Protein AF-A0A1L3SWE4-F1 (afdb_monomer)

Structure (mmCIF, N/CA/C/O backbone):
data_AF-A0A1L3SWE4-F1
#
_entry.id   AF-A0A1L3SWE4-F1
#
loop_
_atom_site.group_PDB
_atom_site.id
_atom_site.type_symbol
_atom_site.label_atom_id
_atom_site.label_alt_id
_atom_site.label_comp_id
_atom_site.label_asym_id
_atom_site.label_entity_id
_atom_site.label_seq_id
_atom_site.pdbx_PDB_ins_code
_atom_site.Cartn_x
_atom_site.Cartn_y
_atom_site.Cartn_z
_atom_site.occupancy
_atom_site.B_iso_or_equiv
_atom_site.auth_seq_id
_atom_site.auth_comp_id
_atom_site.auth_asym_id
_atom_site.auth_atom_id
_atom_site.pdbx_PDB_model_num
ATOM 1 N N . MET A 1 1 ? -12.821 14.889 13.412 1.00 58.94 1 MET A N 1
ATOM 2 C CA . MET A 1 1 ? -12.703 13.418 13.267 1.00 58.94 1 MET A CA 1
ATOM 3 C C . MET A 1 1 ? -11.851 12.982 12.060 1.00 58.94 1 MET A C 1
ATOM 5 O O . MET A 1 1 ? -11.443 11.833 12.039 1.00 58.94 1 MET A O 1
ATOM 9 N N . LEU A 1 2 ? -11.471 13.876 11.123 1.00 61.69 2 LEU A N 1
ATOM 10 C CA . LEU A 1 2 ? -10.533 13.564 10.019 1.00 61.69 2 LEU A CA 1
ATOM 11 C C . LEU A 1 2 ? -9.051 13.410 10.429 1.00 61.69 2 LEU A C 1
ATOM 13 O O . LEU A 1 2 ? -8.247 12.922 9.645 1.00 61.69 2 LEU A O 1
ATOM 17 N N . LYS A 1 3 ? -8.671 13.826 11.645 1.00 81.19 3 LYS A N 1
ATOM 18 C CA . LYS A 1 3 ? -7.264 13.817 12.085 1.00 81.19 3 LYS A CA 1
ATOM 19 C C . LYS A 1 3 ? -6.702 12.398 12.230 1.00 81.19 3 LYS A C 1
ATOM 21 O O . LYS A 1 3 ? -5.568 12.157 11.846 1.00 81.19 3 LYS A O 1
ATOM 26 N N . LEU A 1 4 ? -7.504 11.461 12.743 1.00 87.75 4 LEU A N 1
ATOM 27 C CA . LEU A 1 4 ? -7.076 10.076 12.953 1.00 87.75 4 LEU A CA 1
ATOM 28 C C . LEU A 1 4 ? -6.760 9.344 11.631 1.0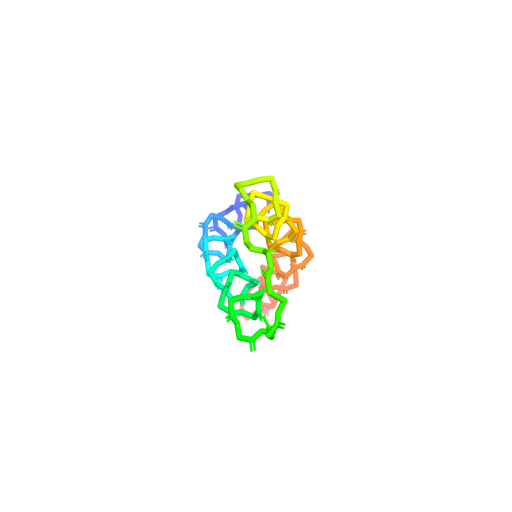0 87.75 4 LEU A C 1
ATOM 30 O O . LEU A 1 4 ? -5.644 8.846 11.515 1.00 87.75 4 LEU A O 1
ATOM 34 N N . PR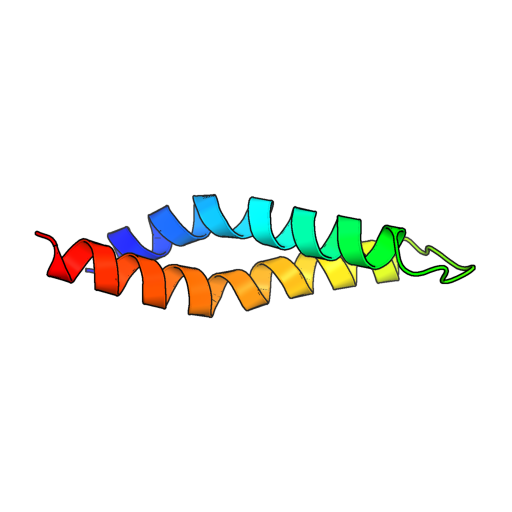O A 1 5 ? -7.653 9.305 10.615 1.00 89.69 5 PRO A N 1
ATOM 35 C CA . PRO A 1 5 ? -7.325 8.673 9.335 1.00 89.69 5 PRO A CA 1
ATOM 36 C C . PRO A 1 5 ? -6.142 9.335 8.628 1.00 89.69 5 PRO A C 1
ATOM 38 O O . PRO A 1 5 ? -5.356 8.628 8.013 1.00 89.69 5 PRO A O 1
ATOM 41 N N . LEU A 1 6 ? -5.966 10.656 8.757 1.00 91.50 6 LEU A N 1
ATOM 42 C CA . LEU A 1 6 ? -4.818 11.356 8.174 1.00 91.50 6 LEU A CA 1
ATOM 43 C C . LEU A 1 6 ? -3.491 10.924 8.821 1.00 91.50 6 LEU A C 1
ATOM 45 O O . LEU A 1 6 ? -2.532 10.626 8.120 1.00 91.50 6 LEU A O 1
ATOM 49 N N . VAL A 1 7 ? -3.441 10.850 10.155 1.00 93.12 7 VAL A N 1
ATOM 50 C CA . VAL A 1 7 ? -2.244 10.397 10.886 1.00 93.12 7 VAL A CA 1
ATOM 51 C C . VAL A 1 7 ? -1.919 8.944 10.547 1.00 93.12 7 VAL A C 1
ATOM 53 O O . VAL A 1 7 ? -0.766 8.614 10.284 1.00 93.12 7 VAL A O 1
ATOM 56 N N . VAL A 1 8 ? -2.938 8.082 10.493 1.00 93.88 8 VAL A N 1
ATOM 57 C CA . VAL A 1 8 ? -2.765 6.683 10.083 1.00 93.88 8 VAL A CA 1
ATOM 58 C C . VAL A 1 8 ? -2.278 6.602 8.634 1.00 93.88 8 VAL A C 1
ATOM 60 O O . VAL A 1 8 ? -1.390 5.809 8.343 1.00 93.88 8 VAL A O 1
ATOM 63 N N . TYR A 1 9 ? -2.796 7.438 7.733 1.00 95.00 9 TYR A N 1
ATOM 64 C CA . TYR A 1 9 ? -2.367 7.470 6.336 1.00 95.00 9 TYR A CA 1
ATOM 65 C C . TYR A 1 9 ? -0.885 7.816 6.188 1.00 95.00 9 TYR A C 1
ATOM 67 O O . TYR A 1 9 ? -0.183 7.121 5.463 1.00 95.00 9 TYR A O 1
ATOM 75 N N . VAL A 1 10 ? -0.387 8.825 6.910 1.00 94.94 10 VAL A N 1
ATOM 76 C CA . VAL A 1 10 ? 1.039 9.208 6.873 1.00 94.94 10 VAL A CA 1
ATOM 77 C C . VAL A 1 10 ? 1.954 8.046 7.280 1.00 94.94 10 VAL A C 1
ATOM 79 O O . VAL A 1 10 ? 3.054 7.919 6.754 1.00 94.94 10 VAL A O 1
ATOM 82 N N . LEU A 1 11 ? 1.487 7.171 8.173 1.00 94.56 11 LEU A N 1
ATOM 83 C CA . LEU A 1 11 ? 2.197 5.962 8.593 1.00 94.56 11 LEU A CA 1
ATOM 84 C C . LEU A 1 11 ? 2.071 4.812 7.583 1.00 94.56 11 LEU A C 1
ATOM 86 O O . LEU A 1 11 ? 3.056 4.148 7.273 1.00 94.56 11 LEU A O 1
ATOM 90 N N . VAL A 1 12 ? 0.866 4.565 7.067 1.00 96.12 12 VAL A N 1
ATOM 91 C CA . VAL A 1 12 ? 0.567 3.418 6.193 1.00 96.12 12 VAL A CA 1
ATOM 92 C C . VAL A 1 12 ? 1.058 3.639 4.761 1.00 96.12 12 VAL A C 1
ATOM 94 O O . VAL A 1 12 ? 1.503 2.689 4.123 1.00 96.12 12 VAL A O 1
ATOM 97 N N . ALA A 1 13 ? 1.015 4.871 4.252 1.00 96.69 13 ALA A N 1
ATOM 98 C CA . ALA A 1 13 ? 1.424 5.207 2.890 1.00 96.69 13 ALA A CA 1
ATOM 99 C C . ALA A 1 13 ? 2.856 4.761 2.549 1.00 96.69 13 ALA A C 1
ATOM 101 O O . ALA A 1 13 ? 2.991 3.962 1.623 1.00 96.69 13 ALA A O 1
ATOM 102 N N . PRO A 1 14 ? 3.915 5.160 3.281 1.00 96.88 14 PRO A N 1
ATOM 103 C CA . PRO A 1 14 ? 5.280 4.737 2.960 1.00 96.88 14 PRO A CA 1
ATOM 104 C C . PRO A 1 14 ? 5.471 3.217 3.054 1.00 96.88 14 PRO A C 1
ATOM 106 O O . PRO A 1 14 ? 6.215 2.644 2.260 1.00 96.88 14 PRO A O 1
ATOM 109 N N . VAL A 1 15 ? 4.761 2.543 3.967 1.00 96.81 15 VAL A N 1
ATOM 110 C CA . VAL A 1 15 ? 4.796 1.076 4.078 1.00 96.81 15 VAL A CA 1
ATOM 111 C C . VAL A 1 15 ? 4.185 0.430 2.836 1.00 96.81 15 VAL A C 1
ATOM 113 O O . VAL A 1 15 ? 4.811 -0.430 2.224 1.00 96.81 15 VAL A O 1
ATOM 116 N N . MET A 1 16 ? 2.996 0.871 2.415 1.00 97.62 16 MET A N 1
ATOM 117 C CA . MET A 1 16 ? 2.330 0.334 1.223 1.00 97.62 16 MET A CA 1
ATOM 118 C C . MET A 1 16 ? 3.099 0.649 -0.061 1.00 97.62 16 MET A C 1
ATOM 120 O O . MET A 1 16 ? 3.195 -0.209 -0.934 1.00 97.62 16 MET A O 1
ATOM 124 N N . MET A 1 17 ? 3.700 1.837 -0.165 1.00 97.50 17 MET A N 1
ATOM 125 C CA . MET A 1 17 ? 4.625 2.179 -1.250 1.00 97.50 17 MET A CA 1
ATOM 126 C C . MET A 1 17 ? 5.789 1.184 -1.306 1.00 97.50 17 MET A C 1
ATOM 128 O O . MET A 1 17 ? 6.058 0.621 -2.363 1.00 97.50 17 MET A O 1
ATOM 132 N N . GLY A 1 18 ? 6.438 0.918 -0.168 1.00 95.94 18 GLY A N 1
ATOM 133 C CA . GLY A 1 18 ? 7.525 -0.056 -0.068 1.00 95.94 18 GLY A CA 1
ATOM 134 C C . GLY A 1 18 ? 7.095 -1.470 -0.460 1.00 95.94 18 GLY A C 1
ATOM 135 O O . GLY A 1 18 ? 7.791 -2.122 -1.226 1.00 95.94 18 GLY A O 1
ATOM 136 N N . VAL A 1 19 ? 5.923 -1.929 -0.011 1.00 97.00 19 VAL A N 1
ATOM 137 C CA . VAL A 1 19 ? 5.381 -3.251 -0.379 1.00 97.00 19 VAL A CA 1
ATOM 138 C C . VAL A 1 19 ? 5.183 -3.374 -1.890 1.00 97.00 19 VAL A C 1
ATOM 140 O O . VAL A 1 19 ? 5.593 -4.374 -2.476 1.00 97.00 19 VAL A O 1
ATOM 143 N N . PHE A 1 20 ? 4.598 -2.362 -2.534 1.00 95.38 20 PHE A N 1
ATOM 144 C CA . PHE A 1 20 ? 4.397 -2.361 -3.986 1.00 95.38 20 PHE A CA 1
ATOM 145 C C . PHE A 1 20 ? 5.716 -2.295 -4.756 1.0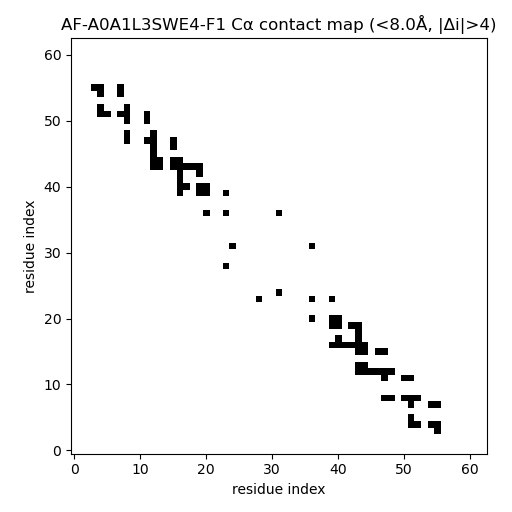0 95.38 20 PHE A C 1
ATOM 147 O O . PHE A 1 20 ? 5.855 -2.963 -5.777 1.00 95.38 20 PHE A O 1
ATOM 154 N N . LEU A 1 21 ? 6.693 -1.535 -4.260 1.00 94.88 21 LEU A N 1
ATOM 155 C CA . LEU A 1 21 ? 8.033 -1.492 -4.839 1.00 94.88 21 LEU A CA 1
ATOM 156 C C . LEU A 1 21 ? 8.738 -2.845 -4.728 1.00 94.88 21 LEU A C 1
ATOM 158 O O . LEU A 1 21 ? 9.270 -3.330 -5.721 1.00 94.88 21 LEU A O 1
ATOM 162 N N . THR A 1 22 ? 8.693 -3.492 -3.563 1.00 94.88 22 THR A N 1
ATOM 163 C CA . THR A 1 22 ? 9.252 -4.837 -3.378 1.00 94.88 22 THR A CA 1
ATOM 164 C C . THR A 1 22 ? 8.557 -5.846 -4.284 1.00 94.88 22 THR A C 1
ATOM 166 O O . THR A 1 22 ? 9.229 -6.650 -4.924 1.00 94.88 22 THR A O 1
ATOM 169 N N . ALA A 1 23 ? 7.226 -5.787 -4.394 1.00 94.00 23 ALA A N 1
ATOM 170 C CA . ALA A 1 23 ? 6.469 -6.648 -5.295 1.00 94.00 23 ALA A CA 1
ATOM 171 C C . ALA A 1 23 ? 6.887 -6.431 -6.756 1.00 94.00 23 ALA A C 1
ATOM 173 O O . ALA A 1 23 ? 7.181 -7.404 -7.444 1.00 94.00 23 ALA A O 1
ATOM 174 N N . LEU A 1 24 ? 6.987 -5.173 -7.200 1.00 93.38 24 LEU A N 1
ATOM 175 C CA . LEU A 1 24 ? 7.441 -4.827 -8.546 1.00 93.38 24 LEU A CA 1
ATOM 176 C C . LEU A 1 24 ? 8.837 -5.392 -8.821 1.00 93.38 24 LEU A C 1
ATOM 178 O O . LEU A 1 24 ? 9.024 -6.038 -9.840 1.00 93.38 24 LEU A O 1
ATOM 182 N N . LEU A 1 25 ? 9.792 -5.177 -7.913 1.00 90.69 25 LEU A N 1
ATOM 183 C CA . LEU A 1 25 ? 11.179 -5.633 -8.061 1.00 90.69 25 LEU A CA 1
ATOM 184 C C . LEU A 1 25 ? 11.327 -7.159 -7.986 1.00 90.69 25 LEU A C 1
ATOM 186 O O . LEU A 1 25 ? 12.318 -7.701 -8.461 1.00 90.69 25 LEU A O 1
ATOM 190 N N . THR A 1 26 ? 10.357 -7.847 -7.379 1.00 91.56 26 THR A N 1
ATOM 191 C CA . THR A 1 26 ? 10.323 -9.315 -7.307 1.00 91.56 26 THR A CA 1
ATOM 192 C C . THR A 1 26 ? 9.717 -9.931 -8.564 1.00 91.56 26 THR A C 1
ATOM 194 O O . THR A 1 26 ? 10.027 -11.069 -8.912 1.00 91.56 26 THR A O 1
ATOM 197 N N . MET A 1 27 ? 8.835 -9.206 -9.251 1.00 87.38 27 MET A N 1
ATOM 198 C CA . MET A 1 27 ? 8.358 -9.634 -10.554 1.00 87.38 27 MET A CA 1
ATOM 199 C C . MET A 1 27 ? 9.523 -9.485 -11.538 1.00 87.38 27 MET A C 1
ATOM 201 O O . MET A 1 27 ? 10.067 -8.394 -11.678 1.00 87.38 27 MET A O 1
ATOM 205 N N . ASP A 1 28 ? 9.908 -10.573 -12.208 1.00 76.62 28 ASP A N 1
ATOM 206 C CA . ASP A 1 28 ? 11.013 -10.640 -13.181 1.00 76.62 28 ASP A CA 1
ATOM 207 C C . ASP A 1 28 ? 10.687 -9.888 -14.494 1.00 76.62 28 ASP A C 1
ATOM 209 O O . ASP A 1 28 ? 10.799 -10.386 -15.620 1.00 76.62 28 ASP A O 1
ATOM 213 N N . LEU A 1 29 ? 10.205 -8.653 -14.358 1.00 70.94 29 LEU A N 1
ATOM 214 C CA . LEU A 1 29 ? 10.044 -7.717 -15.446 1.00 70.94 29 LEU A CA 1
ATOM 215 C C . LEU A 1 29 ? 11.449 -7.262 -15.817 1.00 70.94 29 LEU A C 1
ATOM 217 O O . LEU A 1 29 ? 12.046 -6.421 -15.156 1.00 70.94 29 LEU A O 1
ATOM 221 N N . HIS A 1 30 ? 11.950 -7.780 -16.933 1.00 66.75 30 HIS A N 1
ATOM 222 C CA . HIS A 1 30 ? 13.266 -7.482 -17.506 1.00 66.75 30 HIS A CA 1
ATOM 223 C C . HIS A 1 30 ? 13.497 -5.986 -17.853 1.00 66.75 30 HIS A C 1
ATOM 225 O O . HIS A 1 30 ? 14.485 -5.636 -18.500 1.00 66.75 30 HIS A O 1
ATOM 231 N N . ARG A 1 31 ? 12.585 -5.083 -17.465 1.00 67.62 31 ARG A N 1
ATOM 232 C CA . ARG A 1 31 ? 12.684 -3.631 -17.612 1.00 67.62 31 ARG A CA 1
ATOM 233 C C . ARG A 1 31 ? 12.130 -2.918 -16.380 1.00 67.62 31 ARG A C 1
ATOM 235 O O . ARG A 1 31 ? 10.919 -2.763 -16.229 1.00 67.62 31 ARG A O 1
ATOM 242 N N . PHE A 1 32 ? 13.042 -2.405 -15.563 1.00 76.69 32 PHE A N 1
ATOM 243 C CA . PHE A 1 32 ? 12.738 -1.448 -14.506 1.00 76.69 32 PHE A CA 1
ATOM 244 C C . PHE A 1 32 ? 13.072 -0.044 -15.005 1.00 76.69 32 PHE A C 1
ATOM 246 O O . PHE A 1 32 ? 14.232 0.357 -15.022 1.00 76.69 32 PHE A O 1
ATOM 253 N N . ASP A 1 33 ? 12.052 0.682 -15.456 1.00 87.00 33 ASP A N 1
ATOM 254 C CA . ASP A 1 33 ? 12.172 2.102 -15.780 1.00 87.00 33 ASP A CA 1
ATOM 255 C C . ASP A 1 33 ? 11.736 2.956 -14.577 1.00 87.00 33 ASP A C 1
ATOM 257 O O . ASP A 1 33 ? 10.914 2.531 -13.754 1.00 87.00 33 ASP A O 1
ATOM 261 N N . ALA A 1 34 ? 12.268 4.174 -14.470 1.00 88.38 34 ALA A N 1
ATOM 262 C CA . ALA A 1 34 ? 11.943 5.114 -13.398 1.00 88.38 34 ALA A CA 1
ATOM 263 C C . ALA A 1 34 ? 10.435 5.416 -13.344 1.00 88.38 34 ALA A C 1
ATOM 265 O O . ALA A 1 34 ? 9.867 5.605 -12.267 1.00 88.38 34 ALA A O 1
ATOM 266 N N . THR A 1 35 ? 9.777 5.399 -14.505 1.00 91.69 35 THR A N 1
ATOM 267 C CA . THR A 1 35 ? 8.327 5.564 -14.646 1.00 91.69 35 THR A CA 1
ATOM 268 C C . THR A 1 35 ? 7.549 4.435 -13.964 1.00 91.69 35 THR A C 1
ATOM 270 O O . THR A 1 35 ? 6.610 4.707 -13.216 1.00 91.69 35 THR A O 1
ATOM 273 N N . THR A 1 36 ? 7.968 3.180 -14.138 1.00 91.06 36 THR A N 1
ATOM 274 C CA . THR A 1 36 ? 7.332 2.001 -13.529 1.00 91.06 36 THR A CA 1
ATOM 275 C C . THR A 1 36 ? 7.495 1.994 -12.010 1.00 91.06 36 THR A C 1
ATOM 277 O O . THR A 1 36 ? 6.546 1.702 -11.282 1.00 91.06 36 THR A O 1
ATOM 280 N N . ILE A 1 37 ? 8.677 2.374 -11.518 1.00 92.56 37 ILE A N 1
ATOM 281 C CA . ILE A 1 37 ? 8.964 2.503 -10.082 1.00 92.56 37 ILE A CA 1
ATOM 282 C C . ILE A 1 37 ? 8.078 3.590 -9.462 1.00 92.56 37 ILE A C 1
ATOM 284 O O . ILE A 1 37 ? 7.424 3.358 -8.443 1.00 92.56 37 ILE A O 1
ATOM 288 N N . ALA A 1 38 ? 8.004 4.762 -10.101 1.00 94.75 38 ALA A N 1
ATOM 289 C CA . ALA A 1 38 ? 7.140 5.848 -9.652 1.00 94.75 38 ALA A CA 1
ATOM 290 C C . ALA A 1 38 ?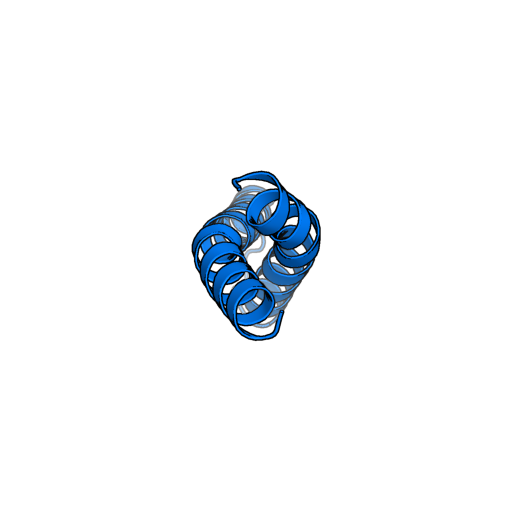 5.660 5.433 -9.660 1.00 94.75 38 ALA A C 1
ATOM 292 O O . ALA A 1 38 ? 4.942 5.707 -8.698 1.00 94.75 38 ALA A O 1
ATOM 293 N N . ALA A 1 39 ? 5.211 4.716 -10.694 1.00 94.44 39 ALA A N 1
ATOM 294 C CA . ALA A 1 39 ? 3.846 4.210 -10.783 1.00 94.44 39 ALA A CA 1
ATOM 295 C C . ALA A 1 39 ? 3.517 3.220 -9.653 1.00 94.44 39 ALA A C 1
ATOM 297 O O . ALA A 1 39 ? 2.456 3.334 -9.042 1.00 94.44 39 ALA A O 1
ATOM 298 N N . ALA A 1 40 ? 4.426 2.297 -9.320 1.00 94.56 40 ALA A N 1
ATOM 299 C CA . ALA A 1 40 ? 4.237 1.361 -8.211 1.00 94.56 40 ALA A CA 1
ATOM 300 C C . ALA A 1 40 ? 4.178 2.073 -6.852 1.00 94.56 40 ALA A C 1
ATOM 302 O O . ALA A 1 40 ? 3.321 1.759 -6.024 1.00 94.56 40 ALA A O 1
ATOM 303 N N . ALA A 1 41 ? 5.030 3.077 -6.640 1.00 95.88 41 ALA A N 1
ATOM 304 C CA . ALA A 1 41 ? 4.981 3.902 -5.441 1.00 95.88 41 ALA A CA 1
ATOM 305 C C . ALA A 1 41 ? 3.642 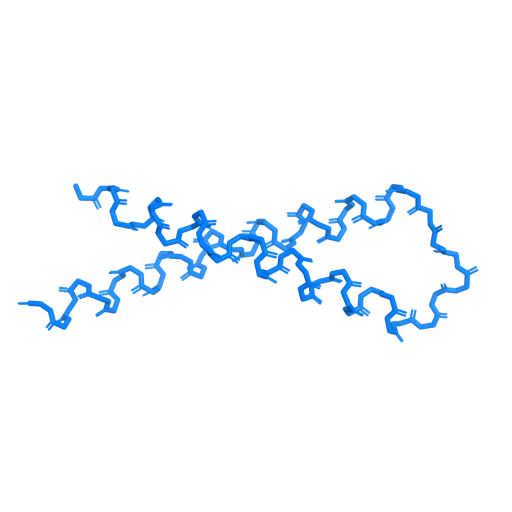4.658 -5.340 1.00 95.88 41 ALA A C 1
ATOM 307 O O . ALA A 1 41 ? 2.956 4.578 -4.323 1.00 95.88 41 ALA A O 1
ATOM 308 N N . VAL A 1 42 ? 3.204 5.329 -6.409 1.00 97.50 42 VAL A N 1
ATOM 309 C CA . VAL A 1 42 ? 1.905 6.023 -6.429 1.00 97.50 42 VAL A CA 1
ATOM 310 C C . VAL A 1 42 ? 0.753 5.043 -6.197 1.00 97.50 42 VAL A C 1
ATOM 312 O O . VAL A 1 42 ? -0.141 5.342 -5.409 1.00 97.50 42 VAL A O 1
ATOM 315 N N . ALA A 1 43 ? 0.791 3.852 -6.798 1.00 96.62 43 ALA A N 1
ATOM 316 C CA . ALA A 1 43 ? -0.209 2.813 -6.566 1.00 96.62 43 ALA A CA 1
ATOM 317 C C . ALA A 1 43 ? -0.276 2.409 -5.084 1.00 96.62 43 ALA A C 1
ATOM 319 O O . ALA A 1 43 ? -1.365 2.388 -4.508 1.00 96.62 43 ALA A O 1
ATOM 320 N N . GLY A 1 44 ? 0.870 2.177 -4.437 1.00 95.94 44 GLY A N 1
ATOM 321 C CA . GLY A 1 44 ? 0.935 1.884 -3.004 1.00 95.94 44 GLY A CA 1
ATOM 322 C C . GLY A 1 44 ? 0.366 3.014 -2.137 1.00 95.94 44 GLY A C 1
ATOM 323 O O . GLY A 1 44 ? -0.389 2.751 -1.200 1.00 95.94 44 GLY A O 1
ATOM 324 N N . ALA A 1 45 ? 0.644 4.274 -2.482 1.00 96.81 45 ALA A N 1
ATOM 325 C CA . ALA A 1 45 ? 0.079 5.433 -1.789 1.00 96.81 45 ALA A CA 1
ATOM 326 C C . ALA A 1 45 ? -1.450 5.524 -1.958 1.00 96.81 45 ALA A C 1
ATOM 328 O O . ALA A 1 45 ? -2.170 5.762 -0.990 1.00 96.81 45 ALA A O 1
ATOM 329 N N . LEU A 1 46 ? -1.969 5.263 -3.161 1.00 97.50 46 LEU A N 1
ATOM 330 C CA . LEU A 1 46 ? -3.412 5.236 -3.414 1.00 97.50 46 LEU A CA 1
ATOM 331 C C . LEU A 1 46 ? -4.102 4.107 -2.642 1.00 97.50 46 LEU A C 1
ATOM 333 O O . LEU A 1 46 ? -5.158 4.331 -2.052 1.00 97.50 46 LEU A O 1
ATOM 337 N N . VAL A 1 47 ? -3.495 2.917 -2.575 1.00 96.88 47 VAL A N 1
ATOM 338 C CA . VAL A 1 47 ? -4.017 1.785 -1.786 1.00 96.88 47 VAL A CA 1
ATOM 339 C C . VAL A 1 47 ? -3.979 2.089 -0.285 1.00 96.88 47 VAL A C 1
ATOM 341 O O . VAL A 1 47 ? -4.845 1.632 0.462 1.00 96.88 47 VAL A O 1
ATOM 344 N N . ALA A 1 48 ? -3.041 2.911 0.185 1.00 95.81 48 ALA A N 1
ATOM 345 C CA . ALA A 1 48 ? -2.994 3.311 1.587 1.00 95.81 48 ALA A CA 1
ATOM 346 C C . ALA A 1 48 ? -4.204 4.153 2.027 1.00 95.81 48 ALA A C 1
ATOM 348 O O . ALA A 1 48 ? -4.525 4.156 3.214 1.00 95.81 48 ALA A O 1
ATOM 349 N N . ILE A 1 49 ? -4.916 4.819 1.109 1.00 95.38 49 ILE A N 1
ATOM 350 C CA . ILE A 1 49 ? -6.107 5.627 1.424 1.00 95.38 49 ILE A CA 1
ATOM 351 C C . ILE A 1 49 ? -7.229 4.769 2.046 1.00 95.38 49 ILE A C 1
ATOM 353 O O . ILE A 1 49 ? -7.624 5.042 3.187 1.00 95.38 49 ILE A O 1
ATOM 357 N N . PRO A 1 50 ? -7.751 3.717 1.376 1.00 95.75 50 PRO A N 1
ATOM 358 C CA . PRO A 1 50 ? -8.775 2.862 1.971 1.00 95.75 50 PRO A CA 1
ATOM 359 C C . PRO A 1 50 ? -8.261 2.109 3.205 1.00 95.75 50 PRO A C 1
ATOM 361 O O . PRO A 1 50 ? -9.008 1.959 4.174 1.00 95.75 50 PRO A O 1
ATOM 364 N N . VAL A 1 51 ? -6.989 1.691 3.223 1.00 95.19 51 VAL A N 1
ATOM 365 C CA . VAL A 1 51 ? -6.393 0.997 4.379 1.00 95.19 51 VAL A CA 1
ATOM 366 C C . VAL A 1 51 ? -6.386 1.901 5.612 1.00 95.19 51 VAL A C 1
ATOM 368 O O . VAL A 1 51 ? -6.849 1.494 6.679 1.00 95.19 51 VAL A O 1
ATOM 371 N N . ALA A 1 52 ? -5.940 3.150 5.471 1.00 94.44 52 ALA A N 1
ATOM 372 C CA . ALA A 1 52 ? -5.919 4.117 6.562 1.00 94.44 52 ALA A CA 1
ATOM 373 C C . ALA A 1 52 ? -7.323 4.396 7.109 1.00 94.44 52 ALA A C 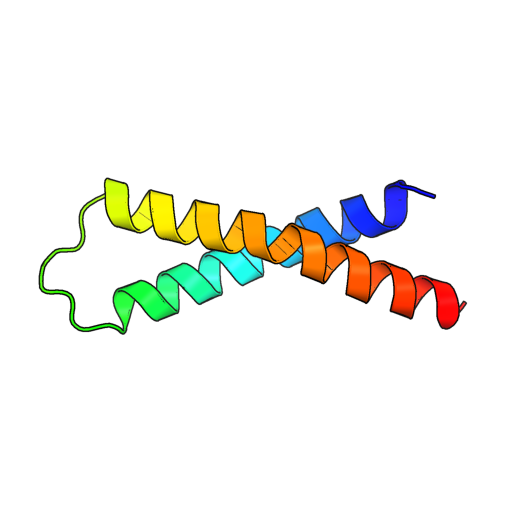1
ATOM 375 O O . ALA A 1 52 ? -7.512 4.511 8.324 1.00 94.44 52 ALA A O 1
ATOM 376 N N . TRP A 1 53 ? -8.335 4.435 6.237 1.00 93.38 53 TRP A N 1
ATOM 377 C CA . TRP A 1 53 ? -9.717 4.599 6.672 1.00 93.38 53 TRP A CA 1
ATOM 378 C C . TRP A 1 53 ? -10.210 3.409 7.500 1.00 93.38 53 TRP A C 1
ATOM 380 O O . TRP A 1 53 ? -10.745 3.611 8.592 1.00 93.38 53 TRP A O 1
ATOM 390 N N . ILE A 1 54 ? -9.981 2.178 7.036 1.00 94.81 54 ILE A N 1
ATOM 391 C CA . ILE A 1 54 ? -10.368 0.952 7.752 1.00 94.81 54 ILE A CA 1
ATOM 392 C C . ILE A 1 54 ? -9.686 0.881 9.122 1.00 94.81 54 ILE A C 1
ATOM 394 O O . ILE A 1 54 ? -10.348 0.641 10.134 1.00 94.81 54 ILE A O 1
ATOM 398 N N . VAL A 1 55 ? -8.376 1.127 9.168 1.00 93.25 55 VAL A N 1
ATOM 399 C CA . VAL A 1 55 ? -7.592 1.088 10.409 1.00 93.25 55 VAL A CA 1
ATOM 400 C C . VAL A 1 55 ? -8.069 2.168 11.379 1.00 93.25 55 VAL A C 1
ATOM 402 O O . VAL A 1 55 ? -8.326 1.874 12.544 1.00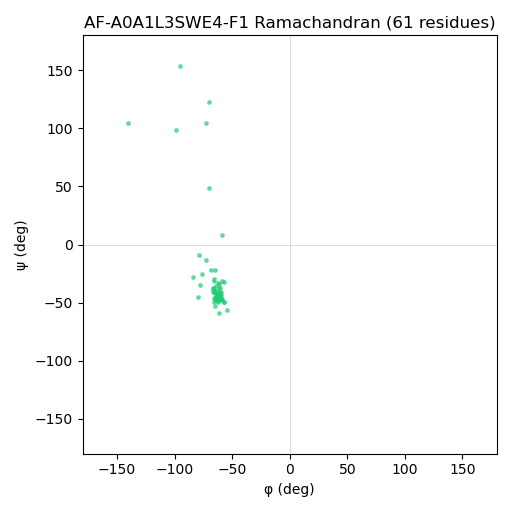 93.25 55 VAL A O 1
ATOM 405 N N . SER A 1 56 ? -8.289 3.396 10.904 1.00 92.75 56 SER A N 1
ATOM 406 C CA . SER A 1 56 ? -8.790 4.485 11.752 1.00 92.75 56 SER A CA 1
ATOM 407 C C . SER A 1 56 ? -10.172 4.193 12.349 1.00 92.75 56 SE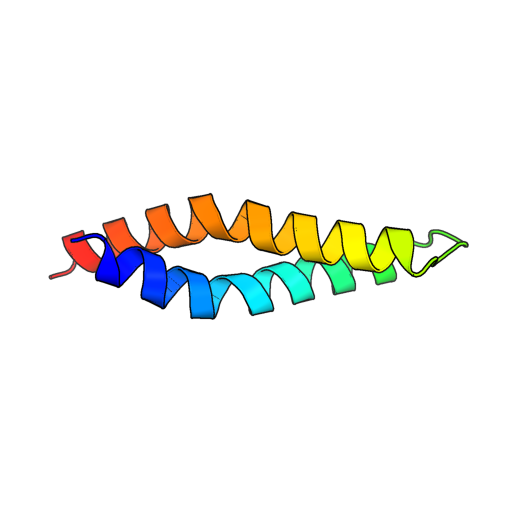R A C 1
ATOM 409 O O . SER A 1 56 ? -10.403 4.506 13.515 1.00 92.75 56 SER A O 1
ATOM 411 N N . ARG A 1 57 ? -11.075 3.542 11.598 1.00 92.06 57 ARG A N 1
ATOM 412 C CA . ARG A 1 57 ? -12.388 3.110 12.104 1.00 92.06 57 ARG A CA 1
ATOM 413 C C . ARG A 1 57 ? -12.240 2.067 13.205 1.00 92.06 57 ARG A C 1
ATOM 415 O O . ARG A 1 57 ? -12.873 2.209 14.242 1.00 92.06 57 ARG A O 1
ATOM 422 N N . LYS A 1 58 ? -11.373 1.066 13.015 1.00 91.94 58 LYS A N 1
ATOM 423 C CA . LYS A 1 58 ? -11.096 0.046 14.039 1.00 91.94 58 LYS A CA 1
ATOM 424 C C . LYS A 1 58 ? -10.533 0.662 15.320 1.00 91.94 58 LYS A C 1
ATOM 426 O O . LYS A 1 58 ? -10.995 0.318 16.399 1.00 91.94 58 LYS A O 1
ATOM 431 N N . ILE A 1 59 ? -9.595 1.605 15.203 1.00 90.00 59 ILE A N 1
ATOM 432 C CA . ILE A 1 59 ? -9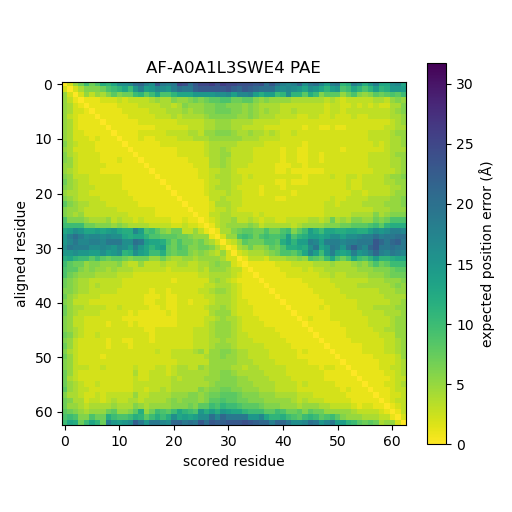.039 2.328 16.358 1.00 90.00 59 ILE A CA 1
ATOM 433 C C . ILE A 1 59 ? -10.128 3.139 17.068 1.00 90.00 59 ILE A C 1
ATOM 435 O O . ILE A 1 59 ? -10.187 3.138 18.292 1.00 90.00 59 ILE A O 1
ATOM 439 N N . ALA A 1 60 ? -11.002 3.811 16.317 1.00 88.44 60 ALA A N 1
ATOM 440 C CA . ALA A 1 60 ? -12.095 4.584 16.898 1.00 88.44 60 ALA A CA 1
ATOM 441 C C . ALA A 1 60 ? -13.130 3.712 17.628 1.00 88.44 60 ALA A C 1
ATOM 443 O O . ALA A 1 60 ? -13.714 4.184 18.592 1.00 88.44 60 ALA A O 1
ATOM 444 N N . THR A 1 61 ? -13.354 2.467 17.193 1.00 88.62 61 THR A N 1
ATOM 445 C CA . THR A 1 61 ? -14.264 1.516 17.860 1.00 88.62 61 THR A CA 1
ATOM 446 C C . THR A 1 61 ? -13.670 0.900 19.130 1.00 88.62 61 THR A C 1
ATOM 448 O O . THR A 1 61 ? -14.420 0.481 20.002 1.00 88.62 61 THR A O 1
ATOM 451 N N . LEU A 1 62 ? -12.341 0.822 19.243 1.00 83.94 62 LEU A N 1
ATOM 452 C CA . LEU A 1 62 ? -11.654 0.297 20.432 1.00 83.94 62 LEU A CA 1
ATOM 453 C C . LEU A 1 62 ? -11.584 1.301 21.595 1.00 83.94 62 LEU A C 1
ATOM 455 O O . LEU A 1 62 ? -11.129 0.937 22.677 1.00 83.94 62 LEU A O 1
ATOM 459 N N . ARG A 1 63 ? -11.959 2.558 21.351 1.00 59.88 63 ARG A N 1
ATOM 460 C CA . ARG A 1 63 ? -11.869 3.667 22.299 1.00 59.88 63 ARG A CA 1
ATOM 461 C C . ARG A 1 63 ? -13.223 3.952 22.931 1.00 59.88 63 ARG A C 1
ATOM 463 O O . ARG A 1 63 ? -13.212 4.310 24.126 1.00 59.88 63 ARG A O 1
#

Radius of gyration: 14.18 Å; Cα contacts (8 Å, |Δi|>4): 50; chains: 1; bounding box: 28×24×40 Å

Organism: NCBI:txid1670800

Mean predicted aligned error: 4.54 Å

Sequence (63 aa):
MLKLPLVVYVLVAPVMMGVFLTALLTMDLHRFDATTIAAAAVAGALVAIPVAWIVSRKIATLR

Nearest PDB structures (foldseek):
  7e8j-assembly1_B  TM=5.560E-01  e=8.608E+00  Thermococcus celer Vu 13 = JCM 8558

pLDDT: mean 90.08, std 9.55, range [58.94, 97.62]

Solvent-accessible surface area (backbone atoms only — not comparable to full-atom values): 3378 Å² total; per-residue (Å²): 126,68,63,56,31,50,56,41,24,71,61,39,20,63,53,34,16,48,52,34,41,52,51,54,72,66,45,87,60,95,69,88,48,73,66,57,55,51,50,30,32,51,50,14,39,59,56,16,53,63,51,15,46,54,51,37,50,53,56,61,71,76,106

Foldseek 3Di:
DVPQLVVLLVVQLVVLLVVLLVVVVPPPPVDDDPVVNVVSSVVSSVVSNVVSVVVSVVVVVVD

Secondary structure (DSSP, 8-state):
--HHHHHHHHHHHHHHHHHHHHHHHHS--S---HHHHHHHHHHHHHHHHHHHHHHHHHHHHT-